Protein AF-A0A1Y6KYY0-F1 (afdb_monomer)

Mean predicted aligned error: 2.81 Å

Radius of gyration: 14.01 Å; Cα contacts (8 Å, |Δi|>4): 49; chains: 1; bounding box: 29×16×41 Å

Nearest PDB structures (foldseek):
  2kz6-assembly1_A  TM=8.109E-01  e=1.732E-02  Chromobacterium violaceum
  3vpv-assembly1_A  TM=4.451E-01  e=9.678E+00  Pseudomonas aeruginosa PAO1

Sequence (76 aa):
MNKPEFIEGLHPLLKWGVIRKYRDSLISETDWTQMPDAPLTPEKKTEFTAYRQALRDIPQTYDNPDDIVWPTKPTI

Structure (mmCIF, N/CA/C/O backbone):
data_AF-A0A1Y6KYY0-F1
#
_entry.id   AF-A0A1Y6KYY0-F1
#
loop_
_atom_site.group_PDB
_atom_site.id
_atom_site.type_symbol
_atom_site.label_atom_id
_atom_site.label_alt_id
_atom_site.label_comp_id
_atom_site.label_asym_id
_atom_site.label_entity_id
_atom_site.label_seq_id
_atom_site.pdbx_PDB_ins_code
_atom_site.Cartn_x
_atom_site.Cartn_y
_atom_site.Cartn_z
_atom_site.occupancy
_atom_site.B_iso_or_equiv
_atom_site.auth_seq_id
_atom_site.auth_comp_id
_atom_site.auth_asym_id
_atom_site.auth_atom_id
_atom_site.pdbx_PDB_model_num
ATOM 1 N N . MET A 1 1 ? -5.371 7.449 -6.234 1.00 70.06 1 MET A N 1
ATOM 2 C CA . MET A 1 1 ? -4.402 7.444 -7.365 1.00 70.06 1 MET A CA 1
ATOM 3 C C . MET A 1 1 ? -4.562 6.131 -8.134 1.00 70.06 1 MET A C 1
ATOM 5 O O . MET A 1 1 ? -4.932 5.152 -7.499 1.00 70.06 1 MET A O 1
ATOM 9 N N . ASN A 1 2 ? -4.346 6.083 -9.454 1.00 84.25 2 ASN A N 1
ATOM 10 C CA . ASN A 1 2 ? -4.440 4.819 -10.209 1.00 84.25 2 ASN A CA 1
ATOM 11 C C . ASN A 1 2 ? -3.160 3.988 -10.047 1.00 84.25 2 ASN A C 1
ATOM 13 O O . ASN A 1 2 ? -2.089 4.557 -9.816 1.00 84.25 2 ASN A O 1
ATOM 17 N N . LYS A 1 3 ? -3.280 2.659 -10.169 1.00 89.44 3 LYS A N 1
ATOM 18 C CA . LYS A 1 3 ? -2.132 1.743 -10.157 1.00 89.44 3 LYS A CA 1
ATOM 19 C C . LYS A 1 3 ? -1.147 2.134 -11.276 1.00 89.44 3 LYS A C 1
ATOM 21 O O . LYS A 1 3 ? -1.603 2.437 -12.376 1.00 89.44 3 LYS A O 1
ATOM 26 N N . PRO A 1 4 ? 0.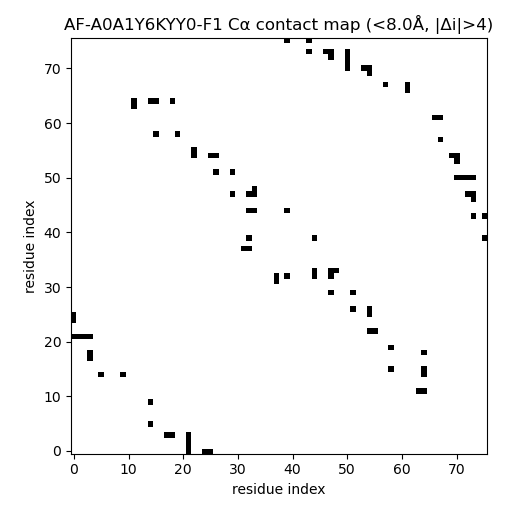174 2.155 -11.015 1.00 91.62 4 PRO A N 1
ATOM 27 C CA . PRO A 1 4 ? 1.170 2.441 -12.036 1.00 91.62 4 PRO A CA 1
ATOM 28 C C . PRO A 1 4 ? 1.119 1.419 -13.169 1.00 91.62 4 PRO A C 1
ATOM 30 O O . PRO A 1 4 ? 1.186 0.215 -12.924 1.00 91.62 4 PRO A O 1
ATOM 33 N N . GLU A 1 5 ? 1.060 1.926 -14.393 1.00 91.44 5 GLU A N 1
ATOM 34 C CA . GLU A 1 5 ? 1.260 1.173 -15.625 1.00 91.44 5 GLU A CA 1
ATOM 35 C C . GLU A 1 5 ? 2.423 1.827 -16.369 1.00 91.44 5 GLU A C 1
ATOM 37 O O . GLU A 1 5 ? 2.481 3.055 -16.499 1.00 91.44 5 GLU A O 1
ATOM 42 N N . PHE A 1 6 ? 3.392 1.021 -16.795 1.00 92.38 6 PHE A N 1
ATOM 43 C CA . PHE A 1 6 ? 4.617 1.514 -17.412 1.00 92.38 6 PHE A CA 1
ATOM 44 C C . PHE A 1 6 ? 4.648 1.177 -18.894 1.00 92.38 6 PHE A C 1
ATOM 46 O O . PHE A 1 6 ? 4.330 0.061 -19.294 1.00 92.38 6 PHE A O 1
ATOM 53 N N . ILE A 1 7 ? 5.088 2.142 -19.698 1.00 90.00 7 ILE A N 1
ATOM 54 C CA . ILE A 1 7 ? 5.423 1.895 -21.099 1.00 90.00 7 ILE A CA 1
ATOM 55 C C . ILE A 1 7 ? 6.658 0.989 -21.199 1.00 90.00 7 ILE A C 1
ATOM 57 O O . ILE A 1 7 ? 7.549 1.023 -20.339 1.00 90.00 7 ILE A O 1
ATOM 61 N N . GLU A 1 8 ? 6.720 0.198 -22.267 1.00 89.19 8 GLU A N 1
ATOM 62 C CA . GLU A 1 8 ? 7.871 -0.650 -22.575 1.00 89.19 8 GLU A CA 1
ATOM 63 C C . GLU A 1 8 ? 9.151 0.192 -22.732 1.00 89.19 8 GLU A C 1
ATOM 65 O O . GLU A 1 8 ? 9.124 1.311 -23.246 1.00 89.19 8 GLU A O 1
ATOM 70 N N . GLY A 1 9 ? 10.281 -0.321 -22.238 1.00 88.12 9 GLY A N 1
ATOM 71 C CA . GLY A 1 9 ? 11.578 0.362 -22.318 1.00 88.12 9 GLY A CA 1
ATOM 72 C C . GLY A 1 9 ? 11.792 1.513 -21.324 1.00 88.12 9 GLY A C 1
ATOM 73 O O . GLY A 1 9 ? 12.860 2.126 -21.332 1.00 88.12 9 GLY A O 1
ATOM 74 N N . LEU A 1 10 ? 10.834 1.814 -20.436 1.00 93.62 10 LEU A N 1
ATOM 75 C CA . LEU A 1 10 ? 11.039 2.812 -19.381 1.00 93.62 10 LEU A CA 1
ATOM 76 C C . LEU A 1 10 ? 12.144 2.370 -18.405 1.00 93.62 10 LEU A C 1
ATOM 78 O O . LEU A 1 10 ? 12.139 1.245 -17.907 1.00 93.62 10 LEU A O 1
ATOM 82 N N . HIS A 1 11 ? 13.066 3.276 -18.075 1.00 94.50 11 HIS A N 1
ATOM 83 C CA . HIS A 1 11 ? 14.187 2.957 -17.192 1.00 94.50 11 HIS A CA 1
ATOM 84 C C . HIS A 1 11 ? 13.717 2.568 -15.768 1.00 94.50 11 HIS A C 1
ATOM 86 O O . HIS A 1 11 ? 12.909 3.303 -15.183 1.00 94.50 11 HIS A O 1
ATOM 92 N N . PRO A 1 12 ? 14.260 1.499 -15.145 1.00 93.75 12 PRO A N 1
ATOM 93 C CA . PRO A 1 12 ? 13.820 1.021 -13.827 1.00 93.75 12 PRO A CA 1
ATOM 94 C C . PRO A 1 12 ? 13.830 2.083 -12.719 1.00 93.75 12 PRO A C 1
ATOM 96 O O . PRO A 1 12 ? 12.922 2.134 -11.894 1.00 93.75 12 PRO A O 1
ATOM 99 N N . LEU A 1 13 ? 14.815 2.989 -12.718 1.00 94.06 13 LEU A N 1
ATOM 100 C CA . LEU A 1 13 ? 14.881 4.081 -11.730 1.00 94.06 13 LEU A CA 1
ATOM 101 C C . LEU A 1 13 ? 13.653 5.005 -11.770 1.00 94.06 13 LEU A C 1
ATOM 103 O O . LEU A 1 13 ? 13.190 5.453 -10.719 1.00 94.06 13 LEU A O 1
ATOM 107 N N . LEU A 1 14 ? 13.109 5.272 -12.963 1.00 95.25 14 LEU A N 1
ATOM 108 C CA . LEU A 1 14 ? 11.901 6.085 -13.117 1.00 95.25 14 LEU A CA 1
ATOM 109 C C . LEU A 1 14 ? 10.676 5.324 -12.606 1.00 95.25 14 LEU A C 1
ATOM 111 O O . LEU A 1 14 ? 9.877 5.890 -11.856 1.00 95.25 14 LEU A O 1
ATOM 115 N N . LYS A 1 15 ? 10.577 4.027 -12.930 1.00 96.12 15 LYS A N 1
ATOM 116 C CA . LYS A 1 15 ? 9.509 3.146 -12.435 1.00 96.12 15 LYS A CA 1
ATOM 117 C C . LYS A 1 15 ? 9.459 3.150 -10.910 1.00 96.12 15 LYS A C 1
ATOM 119 O O . LYS A 1 15 ? 8.414 3.427 -10.324 1.00 96.12 15 LYS A O 1
ATOM 124 N N . TRP A 1 16 ? 10.606 2.956 -10.259 1.00 96.50 16 TRP A N 1
ATOM 125 C CA . TRP A 1 16 ? 10.714 2.968 -8.800 1.00 96.50 16 TRP A CA 1
ATOM 126 C C . TRP A 1 16 ? 10.283 4.290 -8.160 1.00 96.50 16 TRP A C 1
ATOM 128 O O . TRP A 1 16 ? 9.693 4.289 -7.078 1.00 96.50 16 TRP A O 1
ATOM 138 N N . GLY A 1 17 ? 10.539 5.423 -8.820 1.00 95.81 17 GLY A N 1
ATOM 139 C CA . GLY A 1 17 ? 10.028 6.722 -8.381 1.00 95.81 17 GLY A CA 1
ATOM 140 C C . GLY A 1 17 ? 8.497 6.767 -8.358 1.00 95.81 17 GLY A C 1
ATOM 141 O O . GLY A 1 17 ? 7.904 7.173 -7.357 1.00 95.81 17 GLY A O 1
ATOM 142 N N . VAL A 1 18 ? 7.856 6.292 -9.430 1.00 95.69 18 VAL A N 1
ATOM 143 C CA . VAL A 1 18 ? 6.389 6.234 -9.541 1.00 95.69 18 VAL A CA 1
ATOM 144 C C . VAL A 1 18 ? 5.790 5.240 -8.541 1.00 95.69 18 VAL A C 1
ATOM 146 O O . VAL A 1 18 ? 4.808 5.568 -7.877 1.00 95.69 18 VAL A O 1
ATOM 149 N N . ILE A 1 19 ? 6.405 4.066 -8.377 1.00 96.75 19 ILE A N 1
ATOM 150 C CA . ILE A 1 19 ? 5.995 3.044 -7.400 1.00 96.75 19 ILE A CA 1
ATOM 151 C C . ILE A 1 19 ? 5.991 3.610 -5.982 1.00 96.75 19 ILE A C 1
ATOM 153 O O . ILE A 1 19 ? 4.988 3.480 -5.283 1.00 96.75 19 ILE A O 1
ATOM 157 N N . ARG A 1 20 ? 7.070 4.283 -5.558 1.00 97.06 20 ARG A N 1
ATOM 158 C CA . ARG A 1 20 ? 7.129 4.892 -4.218 1.00 97.06 20 ARG A CA 1
ATOM 159 C C . ARG A 1 20 ? 6.036 5.939 -4.031 1.00 97.06 20 ARG A C 1
ATOM 161 O O . ARG A 1 20 ? 5.350 5.908 -3.017 1.00 97.06 20 ARG A O 1
ATOM 168 N N . LYS A 1 21 ? 5.801 6.790 -5.034 1.00 96.69 21 LYS A N 1
ATOM 169 C CA . LYS A 1 21 ? 4.724 7.788 -4.986 1.00 96.69 21 LYS A CA 1
ATOM 170 C C . LYS A 1 21 ? 3.341 7.143 -4.844 1.00 96.69 21 LYS A C 1
ATOM 172 O O . LYS A 1 21 ? 2.519 7.622 -4.067 1.00 96.69 21 LYS A O 1
ATOM 177 N N . TYR A 1 22 ? 3.080 6.060 -5.575 1.00 97.06 22 TYR A N 1
ATOM 178 C CA . TYR A 1 22 ? 1.812 5.342 -5.470 1.00 97.06 22 TYR A CA 1
ATOM 179 C C . TYR A 1 22 ? 1.650 4.651 -4.110 1.00 97.06 22 TYR A C 1
ATOM 181 O O . TYR A 1 22 ? 0.613 4.811 -3.468 1.00 97.06 22 TYR A O 1
ATOM 189 N N . ARG A 1 23 ? 2.695 3.975 -3.616 1.00 97.62 23 ARG A N 1
ATOM 190 C CA . ARG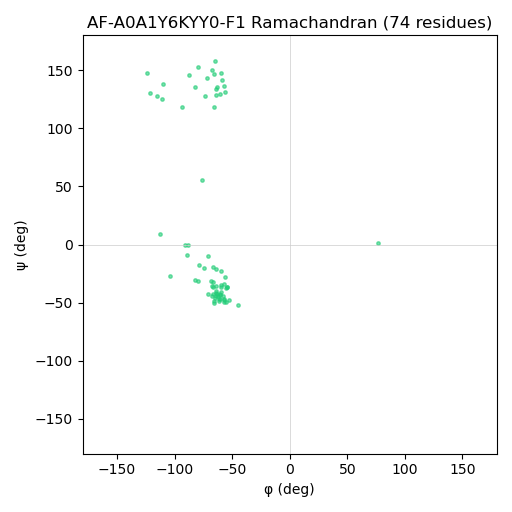 A 1 23 ? 2.742 3.411 -2.258 1.00 97.62 23 ARG A CA 1
ATOM 191 C C . ARG A 1 23 ? 2.420 4.468 -1.202 1.00 97.62 23 ARG A C 1
ATOM 193 O O . ARG A 1 23 ? 1.585 4.226 -0.336 1.00 97.62 23 ARG A O 1
ATOM 200 N N . ASP A 1 24 ? 3.049 5.637 -1.286 1.00 97.75 24 ASP A N 1
ATOM 201 C CA . ASP A 1 24 ? 2.850 6.723 -0.324 1.00 97.75 24 ASP A CA 1
ATOM 202 C C . ASP A 1 24 ? 1.405 7.252 -0.365 1.00 97.75 24 ASP A C 1
ATOM 204 O O . ASP A 1 24 ? 0.831 7.533 0.685 1.00 97.75 24 ASP A O 1
ATOM 208 N N . SER A 1 25 ? 0.770 7.289 -1.545 1.00 97.50 25 SER A N 1
ATOM 209 C CA . SER A 1 25 ? -0.667 7.584 -1.674 1.00 97.50 25 SER A CA 1
ATOM 210 C C . SER A 1 25 ? -1.529 6.549 -0.944 1.00 97.50 25 SER A C 1
ATOM 212 O O . SER A 1 25 ? -2.426 6.929 -0.198 1.00 97.50 25 SER A O 1
ATOM 214 N N . LEU A 1 26 ? -1.261 5.250 -1.118 1.00 97.31 26 LEU A N 1
ATOM 215 C CA . LEU A 1 26 ? -2.032 4.176 -0.475 1.00 97.31 26 LEU A CA 1
ATOM 216 C C . LEU A 1 26 ? -1.870 4.160 1.054 1.00 97.31 26 LEU A C 1
ATOM 218 O O . LEU A 1 26 ? -2.825 3.882 1.787 1.00 97.31 26 LEU A O 1
ATOM 222 N N . ILE A 1 27 ? -0.667 4.476 1.541 1.00 97.62 27 ILE A N 1
ATOM 223 C CA . ILE A 1 27 ? -0.399 4.673 2.968 1.00 97.62 27 ILE A CA 1
ATOM 224 C C . ILE A 1 27 ? -1.164 5.910 3.455 1.00 97.62 27 ILE A C 1
ATOM 226 O O . ILE A 1 27 ? -1.896 5.819 4.433 1.00 97.62 27 ILE A O 1
ATOM 230 N N . SER A 1 28 ? -1.084 7.044 2.765 1.00 97.25 28 SER A N 1
ATOM 231 C CA . SER A 1 28 ? -1.802 8.262 3.167 1.00 97.25 28 SER A CA 1
ATOM 232 C C . SER A 1 28 ? -3.323 8.047 3.254 1.00 97.25 28 SER A C 1
ATOM 234 O O . SER A 1 28 ? -3.947 8.369 4.262 1.00 97.25 28 SER A O 1
ATOM 236 N N . GLU A 1 29 ? -3.920 7.375 2.263 1.00 96.38 29 GLU A N 1
ATOM 237 C CA . GLU A 1 29 ? -5.357 7.050 2.238 1.00 96.38 29 GLU A CA 1
ATOM 238 C C . GLU A 1 29 ? -5.833 6.184 3.417 1.00 96.38 29 GLU A C 1
ATOM 240 O O . GLU A 1 29 ? -7.026 6.148 3.723 1.00 96.38 29 GLU A O 1
ATOM 245 N N . THR A 1 30 ? -4.924 5.438 4.045 1.00 97.19 30 THR A N 1
ATOM 246 C CA . THR A 1 30 ? -5.228 4.529 5.160 1.00 97.19 30 THR A CA 1
ATOM 247 C C . THR A 1 30 ? -4.623 4.996 6.477 1.00 97.19 30 THR A C 1
ATOM 249 O O . THR A 1 30 ? -4.647 4.248 7.451 1.00 97.19 30 THR A O 1
ATOM 252 N N . ASP A 1 31 ? -4.076 6.210 6.543 1.00 96.94 31 ASP A N 1
ATOM 253 C CA . ASP A 1 31 ? -3.359 6.686 7.728 1.00 96.94 31 ASP A CA 1
ATOM 254 C C . ASP A 1 31 ? -4.265 6.791 8.959 1.00 96.94 31 ASP A C 1
ATOM 256 O O . ASP A 1 31 ? -3.929 6.284 10.027 1.00 96.94 31 ASP A O 1
ATOM 260 N N . TRP A 1 32 ? -5.486 7.291 8.760 1.00 96.75 32 TRP A N 1
ATOM 261 C CA . TRP A 1 32 ? -6.507 7.409 9.802 1.00 96.75 32 TRP A CA 1
ATOM 262 C C . TRP A 1 32 ? -6.838 6.074 10.492 1.00 96.75 32 TRP A C 1
ATOM 264 O O .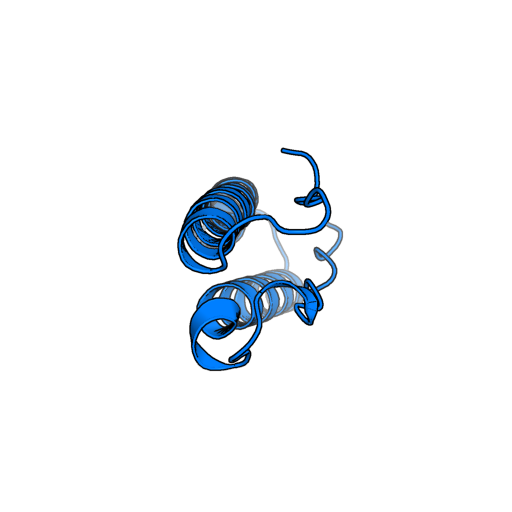 TRP A 1 32 ? -7.194 6.071 11.665 1.00 96.75 32 TRP A O 1
ATOM 274 N N . THR A 1 33 ? -6.685 4.933 9.807 1.00 96.88 33 THR A N 1
ATOM 275 C CA . THR A 1 33 ? -6.991 3.598 10.366 1.00 96.88 33 THR A CA 1
ATOM 276 C C . THR A 1 33 ? -6.059 3.202 11.513 1.00 96.88 33 THR A C 1
ATOM 278 O O . THR A 1 33 ? -6.381 2.306 12.290 1.00 96.88 33 THR A O 1
ATOM 281 N N . GLN A 1 34 ? -4.899 3.857 11.609 1.00 95.69 34 GLN A N 1
ATOM 282 C CA . GLN A 1 34 ? -3.857 3.573 12.596 1.00 95.69 34 GLN A CA 1
ATOM 283 C C . GLN A 1 34 ? -4.041 4.363 13.893 1.00 95.69 34 GLN A C 1
ATOM 285 O O . GLN A 1 34 ? -3.344 4.105 14.874 1.00 95.69 34 GLN A O 1
ATOM 290 N N . MET A 1 35 ? -4.967 5.321 13.912 1.00 95.31 35 MET A N 1
ATOM 291 C CA . MET A 1 35 ? -5.191 6.147 15.087 1.00 95.31 35 MET A CA 1
ATOM 292 C C . MET A 1 35 ? -5.879 5.343 16.209 1.00 95.31 35 MET A C 1
ATOM 294 O O . MET A 1 35 ? -6.748 4.497 15.941 1.00 95.31 35 MET A O 1
ATOM 298 N N . PRO A 1 36 ? -5.534 5.588 17.488 1.00 92.94 36 PRO A N 1
ATOM 299 C CA . PRO A 1 36 ? -6.166 4.904 18.617 1.00 92.94 36 PRO A CA 1
ATOM 300 C C . PRO A 1 36 ? -7.691 5.073 18.655 1.00 92.94 36 PRO A C 1
ATOM 302 O O . PRO A 1 36 ? -8.398 4.126 18.994 1.00 92.94 36 PRO A O 1
ATOM 305 N N . ASP A 1 37 ? -8.192 6.231 18.229 1.00 94.94 37 ASP A N 1
ATOM 306 C CA . ASP A 1 37 ? -9.606 6.615 18.173 1.00 94.94 37 ASP A CA 1
ATOM 307 C C . ASP A 1 37 ? -10.312 6.234 16.859 1.00 94.94 37 ASP A C 1
ATOM 309 O O . ASP A 1 37 ? -11.511 6.469 16.721 1.00 94.94 37 ASP A O 1
ATOM 313 N N . ALA A 1 38 ? -9.612 5.609 15.903 1.00 95.44 38 ALA A N 1
ATOM 314 C CA . ALA A 1 38 ? -10.223 5.174 14.651 1.00 95.44 38 ALA A CA 1
ATOM 315 C C . ALA A 1 38 ? -11.420 4.237 14.925 1.00 95.44 38 ALA A C 1
ATOM 317 O O . ALA A 1 38 ? -11.247 3.271 15.684 1.00 95.44 38 ALA A O 1
ATOM 318 N N . PRO A 1 39 ? -12.595 4.468 14.299 1.00 95.56 39 PRO A N 1
ATOM 319 C CA . PRO A 1 39 ? -13.829 3.706 14.520 1.00 95.56 39 PRO A CA 1
ATOM 320 C C . PRO A 1 39 ? -13.790 2.337 13.818 1.00 95.56 39 PRO A C 1
ATOM 322 O O . PRO A 1 39 ? -14.633 2.013 12.987 1.00 95.56 39 PRO A O 1
ATOM 325 N N . LEU A 1 40 ? -12.769 1.539 14.120 1.00 96.69 40 LEU A N 1
ATOM 326 C CA . LEU A 1 40 ? -12.520 0.215 13.561 1.00 96.69 40 LEU A CA 1
ATOM 327 C C . LEU A 1 40 ? -12.405 -0.802 14.691 1.00 96.69 40 LEU A C 1
ATOM 329 O O . LEU A 1 40 ? -11.878 -0.493 15.764 1.00 96.69 40 LEU A O 1
ATOM 333 N N . THR A 1 41 ? -12.842 -2.033 14.427 1.00 96.19 41 THR A N 1
ATOM 334 C CA . THR A 1 41 ? -12.604 -3.142 15.354 1.00 96.19 41 THR A CA 1
ATOM 335 C C . THR A 1 41 ? -11.099 -3.439 15.462 1.00 96.19 41 THR A C 1
ATOM 337 O O . THR A 1 41 ? -10.336 -3.097 14.547 1.00 96.19 41 THR A O 1
ATOM 340 N N . PRO A 1 42 ? -10.632 -4.077 16.551 1.00 94.69 42 PRO A N 1
ATOM 341 C CA . PRO A 1 42 ? -9.230 -4.480 16.689 1.00 94.69 42 PRO A CA 1
ATOM 342 C C . PRO A 1 42 ? -8.722 -5.335 15.516 1.00 94.69 42 PRO A C 1
ATOM 344 O O . PRO A 1 42 ? -7.588 -5.168 15.057 1.00 94.69 42 PRO A O 1
ATOM 347 N N . GLU A 1 43 ? -9.578 -6.204 14.980 1.00 95.69 43 GLU A N 1
ATOM 348 C CA . GLU A 1 43 ? -9.286 -7.055 13.825 1.00 95.69 43 GLU A CA 1
ATOM 349 C C . GLU A 1 43 ? -9.069 -6.199 12.576 1.00 95.69 43 GLU A C 1
ATOM 351 O O . GLU A 1 43 ? -8.056 -6.347 11.894 1.00 95.69 43 GLU A O 1
ATOM 356 N N . LYS A 1 44 ? -9.945 -5.216 12.329 1.00 97.00 44 LYS A N 1
ATOM 357 C CA . LYS A 1 44 ? -9.794 -4.288 11.202 1.00 97.00 44 LYS A CA 1
ATOM 358 C C . LYS A 1 44 ? -8.548 -3.422 11.315 1.00 97.00 44 LYS A C 1
ATOM 360 O O . LYS A 1 44 ? -7.847 -3.238 10.321 1.00 97.00 44 LYS A O 1
ATOM 365 N N . LYS A 1 45 ? -8.209 -2.938 12.514 1.00 95.94 45 LYS A N 1
ATOM 366 C CA . LYS A 1 45 ? -6.934 -2.231 12.729 1.00 95.94 45 LYS A CA 1
ATOM 367 C C . LYS A 1 45 ? -5.743 -3.128 12.390 1.00 95.94 45 LYS A C 1
ATOM 369 O O . LYS A 1 45 ? -4.811 -2.674 11.733 1.00 95.94 45 LYS A O 1
ATOM 374 N N . THR A 1 46 ? -5.801 -4.405 12.765 1.00 96.44 46 THR A N 1
ATOM 375 C CA . THR A 1 46 ? -4.759 -5.393 12.445 1.00 96.44 46 THR A CA 1
ATOM 376 C C . THR A 1 46 ? -4.642 -5.641 10.938 1.00 96.44 46 THR A C 1
ATOM 378 O O . THR A 1 46 ? -3.529 -5.616 10.411 1.00 96.44 46 THR A O 1
ATOM 381 N N . GLU A 1 47 ? -5.763 -5.794 10.224 1.00 98.06 47 GLU A N 1
ATOM 382 C CA . GLU A 1 47 ? -5.783 -5.930 8.757 1.00 98.06 47 GLU A CA 1
ATOM 383 C C . GLU A 1 47 ? -5.114 -4.732 8.067 1.00 98.06 47 GLU A C 1
ATOM 385 O O . GLU A 1 47 ? -4.257 -4.908 7.198 1.00 98.06 47 GLU A O 1
ATOM 390 N N . PHE A 1 48 ? -5.448 -3.503 8.479 1.00 98.12 48 PHE A N 1
ATOM 391 C CA . PHE A 1 48 ? -4.829 -2.300 7.917 1.00 98.12 48 PHE A CA 1
ATOM 392 C C . PHE A 1 48 ? -3.344 -2.168 8.274 1.00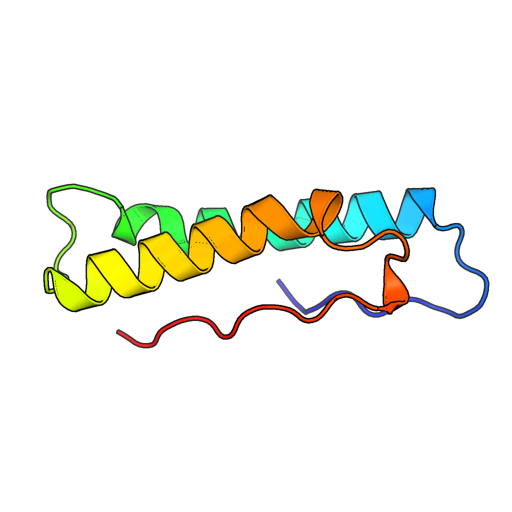 98.12 48 PHE A C 1
ATOM 394 O O . PHE A 1 48 ? -2.560 -1.720 7.434 1.00 98.12 48 PHE A O 1
ATOM 401 N N . THR A 1 49 ? -2.933 -2.585 9.473 1.00 97.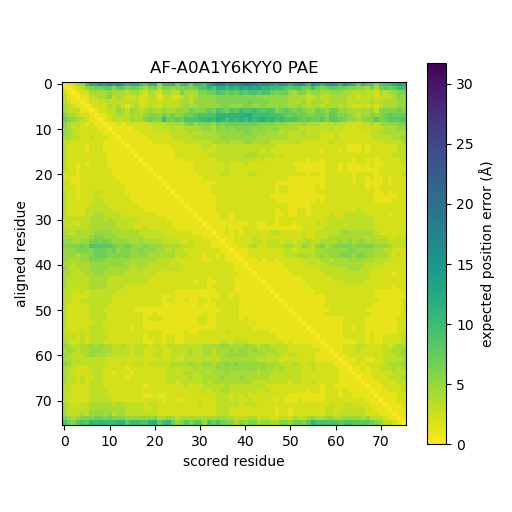62 49 THR A N 1
ATOM 402 C CA . THR A 1 49 ? -1.515 -2.637 9.860 1.00 97.62 49 THR A CA 1
ATOM 403 C C . THR A 1 49 ? -0.735 -3.591 8.956 1.00 97.62 49 THR A C 1
ATOM 405 O O . THR A 1 49 ? 0.291 -3.197 8.400 1.00 97.62 49 THR A O 1
ATOM 408 N N . ALA A 1 50 ? -1.248 -4.806 8.734 1.00 98.12 50 ALA A N 1
ATOM 409 C CA . ALA A 1 50 ? -0.629 -5.789 7.845 1.00 98.12 50 ALA A CA 1
ATOM 410 C C . ALA A 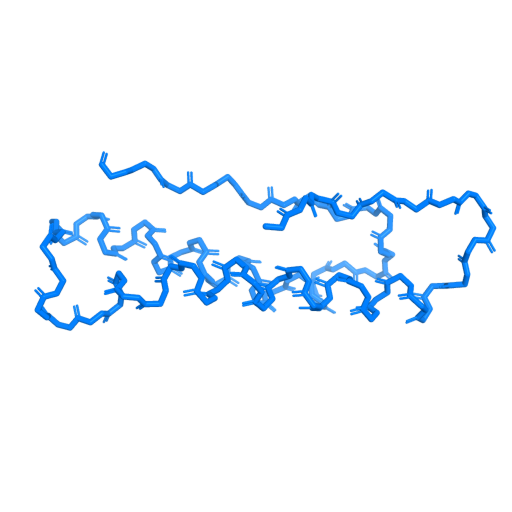1 50 ? -0.565 -5.287 6.392 1.00 98.12 50 ALA A C 1
ATOM 412 O O . ALA A 1 50 ? 0.484 -5.362 5.752 1.00 98.12 50 ALA A O 1
ATOM 413 N N . TYR A 1 51 ? -1.652 -4.689 5.894 1.00 98.38 51 TYR A N 1
ATOM 414 C CA . TYR A 1 51 ? -1.700 -4.060 4.573 1.00 98.38 51 TYR A CA 1
ATOM 415 C C . TYR A 1 51 ? -0.635 -2.963 4.412 1.00 98.38 51 TYR A C 1
ATOM 417 O O . TYR A 1 51 ? 0.113 -2.950 3.432 1.00 98.38 51 TYR A O 1
ATOM 425 N N . ARG A 1 52 ? -0.517 -2.053 5.387 1.00 98.25 52 ARG A N 1
ATOM 426 C CA . ARG A 1 52 ? 0.476 -0.966 5.354 1.00 98.25 52 ARG A CA 1
ATOM 427 C C . ARG A 1 52 ? 1.905 -1.486 5.455 1.00 98.25 52 ARG A C 1
ATOM 429 O O . ARG A 1 52 ? 2.796 -0.869 4.875 1.00 98.25 52 ARG A O 1
ATOM 436 N N . GLN A 1 53 ? 2.131 -2.582 6.175 1.00 98.19 53 GLN A N 1
ATOM 437 C CA . GLN A 1 53 ? 3.442 -3.222 6.223 1.00 98.19 53 GLN A CA 1
ATOM 438 C C . GLN A 1 53 ? 3.810 -3.798 4.853 1.00 98.19 53 GLN A C 1
ATOM 440 O O . GLN A 1 53 ? 4.831 -3.404 4.297 1.00 98.19 53 GLN A O 1
ATOM 445 N N . ALA A 1 54 ? 2.914 -4.579 4.244 1.00 98.12 54 ALA A N 1
ATOM 446 C CA . ALA A 1 54 ? 3.125 -5.134 2.908 1.00 98.12 54 ALA A CA 1
ATOM 447 C C . ALA A 1 54 ? 3.433 -4.048 1.860 1.00 98.12 54 ALA A C 1
ATOM 449 O O . ALA A 1 54 ? 4.292 -4.238 1.006 1.00 98.12 54 ALA A O 1
ATOM 450 N N . LEU A 1 55 ? 2.790 -2.876 1.949 1.00 97.94 55 LEU A N 1
ATOM 451 C CA . LEU A 1 55 ? 3.115 -1.726 1.097 1.00 97.94 55 LEU A CA 1
ATOM 452 C C . LEU A 1 55 ? 4.540 -1.194 1.311 1.00 97.94 55 LEU A C 1
ATOM 454 O O . LEU A 1 55 ? 5.210 -0.826 0.343 1.00 97.94 55 LEU A O 1
ATOM 458 N N . ARG A 1 56 ? 4.997 -1.091 2.564 1.00 97.44 56 ARG A N 1
ATOM 459 C CA . ARG A 1 56 ? 6.344 -0.592 2.892 1.00 97.44 56 ARG A CA 1
ATOM 460 C C . ARG A 1 56 ? 7.437 -1.545 2.436 1.00 97.44 56 ARG A C 1
ATOM 462 O O . ARG A 1 56 ? 8.492 -1.057 2.037 1.00 97.44 56 ARG A O 1
ATOM 469 N N . ASP A 1 57 ? 7.145 -2.838 2.430 1.00 97.75 57 ASP A N 1
ATOM 470 C CA . ASP A 1 57 ? 8.094 -3.887 2.069 1.00 97.75 57 ASP A CA 1
ATOM 471 C C . ASP A 1 57 ? 8.348 -3.959 0.554 1.00 97.75 57 ASP A C 1
ATOM 473 O O . ASP A 1 57 ? 9.409 -4.415 0.143 1.00 97.75 57 ASP A O 1
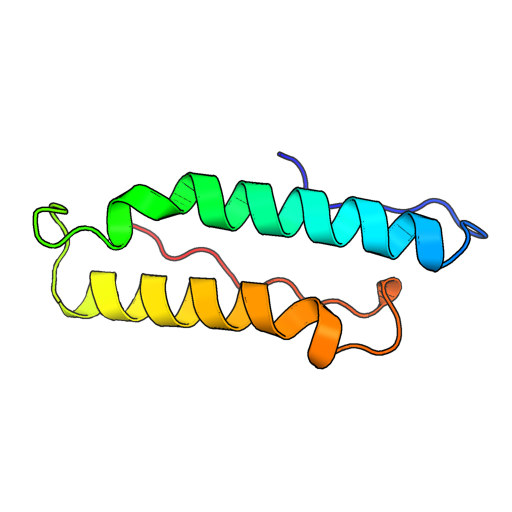ATOM 477 N N . ILE A 1 58 ? 7.456 -3.415 -0.291 1.00 96.50 58 ILE A N 1
ATOM 478 C CA . ILE A 1 58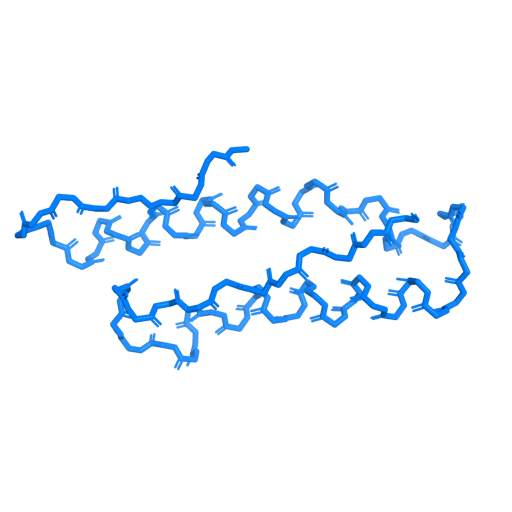 ? 7.567 -3.470 -1.766 1.00 96.50 58 ILE A CA 1
ATOM 479 C C . ILE A 1 58 ? 8.982 -3.142 -2.298 1.00 96.50 58 ILE A C 1
ATOM 481 O O . ILE A 1 58 ? 9.520 -3.943 -3.057 1.00 96.50 58 ILE A O 1
ATOM 485 N N . PRO A 1 59 ? 9.648 -2.026 -1.935 1.00 91.69 59 PRO A N 1
ATOM 486 C CA . PRO A 1 59 ? 10.973 -1.717 -2.482 1.00 91.69 59 PRO A CA 1
ATOM 487 C C . PRO A 1 59 ? 12.103 -2.628 -1.983 1.00 91.69 59 PRO A C 1
ATOM 489 O O . PRO A 1 59 ? 13.221 -2.501 -2.468 1.00 91.69 59 PRO A O 1
ATOM 492 N N . GLN A 1 60 ? 11.843 -3.465 -0.976 1.00 93.94 60 GLN A N 1
ATOM 493 C CA . GLN A 1 60 ? 12.793 -4.425 -0.410 1.00 93.94 60 GLN A CA 1
ATOM 494 C C . GLN A 1 60 ? 12.500 -5.859 -0.868 1.00 93.94 60 GLN A C 1
ATOM 496 O O . GLN A 1 60 ? 13.408 -6.679 -0.911 1.00 93.94 60 GLN A O 1
ATOM 501 N N . THR A 1 61 ? 11.242 -6.169 -1.193 1.00 95.94 61 THR A N 1
ATOM 502 C CA . THR A 1 61 ? 10.807 -7.501 -1.631 1.00 95.94 61 THR A CA 1
ATOM 503 C C . THR A 1 61 ? 11.057 -7.754 -3.116 1.00 95.94 61 THR A C 1
ATOM 505 O O . THR A 1 61 ? 11.261 -8.900 -3.503 1.00 95.94 61 THR A O 1
ATOM 508 N N . TYR A 1 62 ? 11.022 -6.713 -3.952 1.00 95.62 62 TYR A N 1
ATOM 509 C CA . TYR A 1 62 ? 11.124 -6.855 -5.404 1.00 95.62 62 TYR A CA 1
ATOM 510 C C . TYR A 1 62 ? 12.398 -6.195 -5.935 1.00 95.62 62 TYR A C 1
ATOM 512 O O . TYR A 1 62 ? 12.620 -5.007 -5.708 1.00 95.62 62 TYR A O 1
ATOM 520 N N . ASP A 1 63 ? 13.184 -6.941 -6.712 1.00 94.12 63 ASP A N 1
ATOM 521 C CA . ASP A 1 63 ? 14.344 -6.402 -7.438 1.00 94.12 63 ASP A CA 1
ATOM 522 C C . ASP A 1 63 ? 13.923 -5.676 -8.727 1.00 94.12 63 ASP A C 1
ATOM 524 O O . ASP A 1 63 ? 14.541 -4.693 -9.149 1.00 94.12 63 ASP A O 1
ATOM 528 N N . ASN A 1 64 ? 12.830 -6.136 -9.343 1.00 93.38 64 ASN A N 1
ATOM 529 C CA . ASN A 1 64 ? 12.295 -5.611 -10.590 1.00 93.38 64 ASN A CA 1
ATOM 530 C C . ASN A 1 64 ? 10.951 -4.889 -10.357 1.00 93.38 64 ASN A C 1
ATOM 532 O O . ASN A 1 64 ? 10.011 -5.489 -9.831 1.00 93.38 64 ASN A O 1
ATOM 536 N N . PRO A 1 65 ? 10.817 -3.614 -10.770 1.00 94.31 65 PRO A N 1
ATOM 537 C CA . PRO A 1 65 ? 9.586 -2.846 -10.589 1.00 94.31 65 PRO A CA 1
ATOM 538 C C . PRO A 1 65 ? 8.370 -3.387 -11.359 1.00 94.31 65 PRO A C 1
ATOM 540 O O . PRO A 1 65 ? 7.241 -3.059 -10.992 1.00 94.31 65 PRO A O 1
ATOM 543 N N . ASP A 1 66 ? 8.573 -4.176 -12.417 1.00 92.75 66 ASP A N 1
ATOM 544 C CA . ASP A 1 66 ? 7.476 -4.741 -13.215 1.00 92.75 66 ASP A CA 1
ATOM 545 C C . ASP A 1 66 ? 6.816 -5.963 -12.552 1.00 92.75 66 ASP A C 1
ATOM 547 O O . ASP A 1 66 ? 5.670 -6.283 -12.862 1.00 92.75 66 ASP A O 1
ATOM 551 N N . ASP A 1 67 ? 7.494 -6.587 -11.585 1.00 94.75 67 ASP A N 1
ATOM 552 C CA . ASP A 1 67 ? 7.034 -7.814 -10.922 1.00 94.75 67 ASP A CA 1
ATOM 553 C C . ASP A 1 67 ? 6.188 -7.534 -9.666 1.00 94.75 67 ASP A C 1
ATOM 555 O O . ASP A 1 67 ? 5.721 -8.456 -8.994 1.00 94.75 67 ASP A O 1
ATOM 559 N N . ILE A 1 68 ? 5.972 -6.257 -9.328 1.00 95.94 68 ILE A N 1
ATOM 560 C CA . ILE A 1 68 ? 5.300 -5.861 -8.087 1.00 95.94 68 ILE A CA 1
ATOM 561 C C . ILE A 1 68 ? 3.838 -6.307 -8.083 1.00 95.94 68 ILE A C 1
ATOM 563 O O . ILE A 1 68 ? 2.985 -5.796 -8.823 1.00 95.94 68 ILE A O 1
ATOM 567 N N . VAL A 1 69 ? 3.520 -7.162 -7.116 1.00 95.44 69 VAL A N 1
ATOM 568 C CA . VAL A 1 69 ? 2.148 -7.480 -6.733 1.00 95.44 69 VAL A CA 1
ATOM 569 C C . VAL A 1 69 ? 1.735 -6.572 -5.578 1.00 95.44 69 VAL A C 1
ATOM 571 O O . VAL A 1 69 ? 2.330 -6.584 -4.502 1.00 95.44 69 VAL A O 1
ATOM 574 N N . TRP A 1 70 ? 0.703 -5.762 -5.812 1.00 96.00 70 TRP A N 1
ATOM 575 C CA . TRP A 1 70 ? 0.172 -4.837 -4.811 1.00 96.00 70 TRP A CA 1
ATOM 576 C C . TRP A 1 70 ? -0.779 -5.568 -3.860 1.00 96.00 70 TRP A C 1
ATOM 578 O O . TRP A 1 70 ? -1.632 -6.319 -4.339 1.00 96.00 70 TRP A O 1
ATOM 588 N N . PRO A 1 71 ? -0.680 -5.341 -2.537 1.00 96.94 71 PRO A N 1
ATOM 589 C CA . PRO A 1 71 ? -1.603 -5.946 -1.590 1.00 96.94 71 PRO A CA 1
ATOM 590 C C . PRO A 1 71 ? -3.0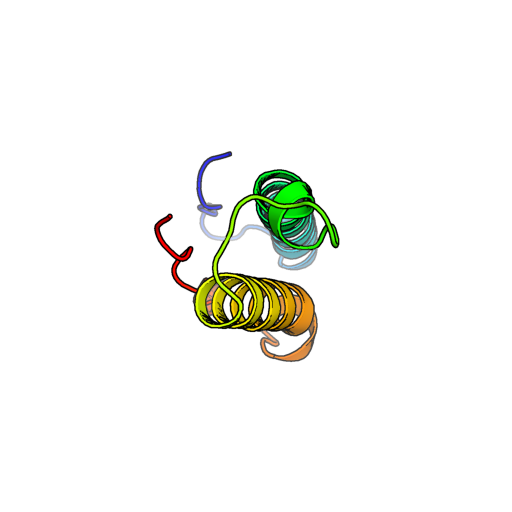22 -5.407 -1.803 1.00 96.94 71 PRO A C 1
ATOM 592 O O . PRO A 1 71 ? -3.221 -4.239 -2.148 1.00 96.94 71 PRO A O 1
ATOM 595 N N . THR A 1 72 ? -4.024 -6.251 -1.569 1.00 95.88 72 THR A N 1
ATOM 596 C CA . THR A 1 72 ? -5.431 -5.845 -1.639 1.00 95.88 72 THR A CA 1
ATOM 597 C C . THR A 1 72 ? -5.782 -4.986 -0.428 1.00 95.88 72 THR A C 1
ATOM 599 O O . THR A 1 72 ? -5.552 -5.387 0.713 1.00 95.88 72 THR A O 1
ATOM 602 N N . LYS A 1 73 ? -6.356 -3.803 -0.669 1.00 95.56 73 LYS A N 1
ATOM 603 C CA . LYS A 1 73 ? -6.815 -2.901 0.394 1.00 95.56 73 LYS A CA 1
ATOM 604 C C . LYS A 1 73 ? -7.956 -3.560 1.187 1.00 95.56 73 LYS A C 1
ATOM 606 O O . LYS A 1 73 ? -8.930 -3.983 0.561 1.00 95.56 73 LYS A O 1
ATOM 611 N N . PRO A 1 74 ? -7.879 -3.620 2.530 1.00 96.44 74 PRO A N 1
ATOM 612 C CA . PRO A 1 74 ? -8.984 -4.096 3.352 1.00 96.44 74 PRO A CA 1
ATOM 613 C C . PRO A 1 74 ? -10.240 -3.242 3.163 1.00 96.44 74 PRO A C 1
ATOM 615 O O . PRO A 1 74 ? -10.158 -2.027 2.955 1.00 96.44 74 PRO A O 1
ATOM 618 N N . THR A 1 75 ? -11.407 -3.873 3.268 1.00 94.00 75 THR A N 1
ATOM 619 C CA . THR A 1 75 ? -12.693 -3.171 3.323 1.00 94.00 75 THR A CA 1
ATOM 620 C C . THR A 1 75 ? -13.028 -2.807 4.763 1.00 94.00 75 THR A C 1
ATOM 622 O O . THR A 1 75 ? -12.695 -3.556 5.688 1.00 94.00 75 THR A O 1
ATOM 625 N N . ILE A 1 76 ? -13.681 -1.659 4.935 1.00 87.38 76 ILE A N 1
ATOM 626 C CA . ILE A 1 76 ? -14.269 -1.236 6.213 1.00 87.38 76 ILE A CA 1
ATOM 627 C C . ILE A 1 76 ? -15.520 -2.072 6.470 1.00 87.38 76 ILE A C 1
ATOM 629 O O . ILE A 1 76 ? -16.274 -2.285 5.493 1.00 87.38 76 ILE A O 1
#

Foldseek 3Di:
DDDDDDDPPPDQVVLVVVLVVVLVVVCVVCVLLCDPPRPDDPVSSVLSVVLNVLSVCQVVPDPGSVPDDHDDDDDD

Solvent-accessible surface area (backbone atoms only — not comparable to full-atom values): 4975 Å² total; per-residue (Å²): 135,77,83,91,80,81,67,88,89,63,56,66,73,60,48,47,54,53,51,51,55,50,44,51,50,59,45,59,78,49,48,66,58,73,44,93,82,36,99,58,56,74,65,55,36,49,52,49,50,53,48,50,48,57,54,67,42,47,82,76,75,44,94,50,78,87,74,67,78,79,80,76,80,78,81,131

pLDDT: mean 94.94, std 3.96, range [70.06, 98.38]

Organism: NCBI:txid512643

InterPro domains:
  IPR031893 Phage tail assembly chaperone-like domain [PF16778] (18-74)

Secondary structure (DSSP, 8-state):
-PPP---TT--HHHHHHHHHHHHHHHHHHTGGGGSTT-SS-HHHHHHHHHHHHHHHHHHHH-SSGGGPPPPPPPP-